Protein AF-A0AA35THK7-F1 (afdb_monomer)

Sequence (108 aa):
MVQEVQRKEEEGAVEGREKWRQNISSLSVLTVAVLVGLPLWWKTTEVYRSPLPYSDIQNLAGQQAPPSLVYTISVLVLTEEETMAASFLSNLQTELANHTGGWVVFLQ

Structure (mmCIF, N/CA/C/O backbone):
data_AF-A0AA35THK7-F1
#
_entry.id   AF-A0AA35THK7-F1
#
loop_
_atom_site.group_PDB
_atom_site.id
_atom_site.type_symbol
_atom_site.label_atom_id
_atom_site.label_alt_id
_atom_site.label_comp_id
_atom_site.label_asym_id
_atom_site.label_entity_id
_atom_site.label_seq_id
_atom_site.pdbx_PDB_ins_code
_atom_site.Cartn_x
_atom_site.Cartn_y
_atom_site.Cartn_z
_atom_site.occupancy
_atom_site.B_iso_or_equiv
_atom_site.auth_seq_id
_atom_site.auth_comp_id
_atom_site.auth_asym_id
_atom_site.auth_atom_id
_atom_site.pdbx_PDB_model_num
ATOM 1 N N . MET A 1 1 ? 50.045 14.650 -56.502 1.00 62.97 1 MET A N 1
ATOM 2 C CA . MET A 1 1 ? 48.865 15.518 -56.289 1.00 62.97 1 MET A CA 1
ATOM 3 C C . MET A 1 1 ? 47.563 14.718 -56.355 1.00 62.97 1 MET A C 1
ATOM 5 O O . MET A 1 1 ? 46.827 14.751 -55.387 1.00 62.97 1 MET A O 1
ATOM 9 N N . VAL A 1 2 ? 47.324 13.920 -57.406 1.00 72.94 2 VAL A N 1
ATOM 10 C CA . VAL A 1 2 ? 46.112 13.072 -57.540 1.00 72.94 2 VAL A CA 1
ATOM 11 C C . VAL A 1 2 ? 45.968 12.015 -56.428 1.00 72.94 2 VAL A C 1
ATOM 13 O O . VAL A 1 2 ? 44.882 11.827 -55.897 1.00 72.94 2 VAL A O 1
ATOM 16 N N . GLN A 1 3 ? 47.069 11.386 -56.006 1.00 72.88 3 GLN A N 1
ATOM 17 C CA . GLN A 1 3 ? 47.081 10.373 -54.934 1.00 72.88 3 GLN A CA 1
ATOM 18 C C . GLN A 1 3 ? 46.653 10.927 -53.560 1.00 72.88 3 GLN A C 1
ATOM 20 O O . GLN A 1 3 ? 46.006 10.237 -52.783 1.00 72.88 3 GLN A O 1
ATOM 25 N N . GLU A 1 4 ? 46.975 12.191 -53.275 1.00 75.12 4 GLU A N 1
ATOM 26 C CA . GLU A 1 4 ? 46.661 12.827 -51.987 1.00 75.12 4 GLU A CA 1
ATOM 27 C C . GLU A 1 4 ? 45.181 13.212 -51.893 1.00 75.12 4 GLU A C 1
ATOM 29 O O . GLU A 1 4 ? 44.582 13.157 -50.824 1.00 75.12 4 GLU A O 1
ATOM 34 N N . VAL A 1 5 ? 44.581 13.567 -53.035 1.00 75.38 5 VAL A N 1
ATOM 35 C CA . VAL A 1 5 ? 43.143 13.843 -53.140 1.00 75.38 5 VAL A CA 1
ATO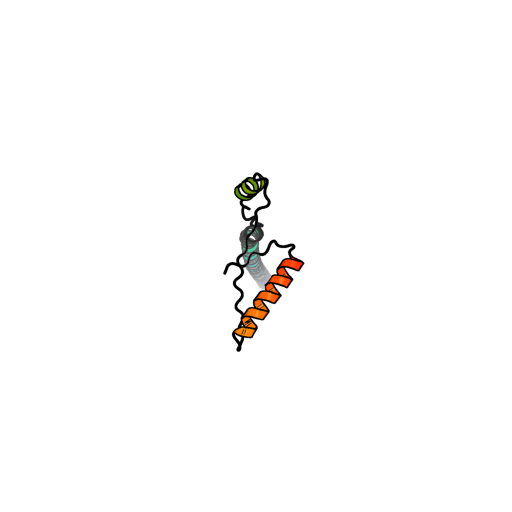M 36 C C . VAL A 1 5 ? 42.345 12.557 -52.930 1.00 75.38 5 VAL A C 1
ATOM 38 O O . VAL A 1 5 ? 41.394 12.561 -52.158 1.00 75.38 5 VAL A O 1
ATOM 41 N N . GLN A 1 6 ? 42.778 11.446 -53.534 1.00 74.88 6 GLN A N 1
ATOM 42 C CA . GLN A 1 6 ? 42.129 10.142 -53.358 1.00 74.88 6 GLN A CA 1
ATOM 43 C C . GLN A 1 6 ? 42.237 9.631 -51.915 1.00 74.88 6 GLN A C 1
ATOM 45 O O . GLN A 1 6 ? 41.241 9.197 -51.344 1.00 74.88 6 GLN A O 1
ATOM 50 N N . ARG A 1 7 ? 43.407 9.782 -51.277 1.00 81.62 7 ARG A N 1
ATOM 51 C CA . ARG A 1 7 ? 43.592 9.421 -49.862 1.00 81.62 7 ARG A CA 1
ATOM 52 C C . ARG A 1 7 ? 42.644 10.195 -48.940 1.00 81.62 7 ARG A C 1
ATOM 54 O O . ARG A 1 7 ? 42.040 9.604 -48.052 1.00 81.62 7 ARG A O 1
ATOM 61 N N . LYS A 1 8 ? 42.470 11.500 -49.172 1.00 72.25 8 LYS A N 1
ATOM 62 C CA . LYS A 1 8 ? 41.567 12.328 -48.358 1.00 72.25 8 LYS A CA 1
ATOM 63 C C . LYS A 1 8 ? 40.089 11.978 -48.531 1.00 72.25 8 LYS A C 1
ATOM 65 O O . LYS A 1 8 ? 39.336 12.088 -47.565 1.00 72.25 8 LYS A O 1
ATOM 70 N N . GLU A 1 9 ? 39.665 11.560 -49.724 1.00 75.19 9 GLU A N 1
ATOM 71 C CA . GLU A 1 9 ? 38.292 11.081 -49.938 1.00 75.19 9 GLU A CA 1
ATOM 72 C C . GLU A 1 9 ? 38.034 9.746 -49.224 1.00 75.19 9 GLU A C 1
ATOM 74 O O . GLU A 1 9 ? 36.981 9.575 -48.605 1.00 75.19 9 GLU A O 1
ATOM 79 N N . GLU A 1 10 ? 39.001 8.824 -49.239 1.00 74.19 10 GLU A N 1
ATOM 80 C CA . GLU A 1 10 ? 38.895 7.544 -48.529 1.00 74.19 10 GLU A CA 1
ATOM 81 C C . GLU A 1 10 ? 38.881 7.722 -47.003 1.00 74.19 10 GLU A C 1
ATOM 83 O O . GLU A 1 10 ? 38.035 7.133 -46.325 1.00 74.19 10 GLU A O 1
ATOM 88 N N . GLU A 1 11 ? 39.753 8.579 -46.459 1.00 75.69 11 GLU A N 1
ATOM 89 C CA . GLU A 1 11 ? 39.799 8.900 -45.025 1.00 75.69 11 GLU A CA 1
ATOM 90 C C . GLU A 1 11 ? 38.485 9.541 -44.541 1.00 75.69 11 GLU A C 1
ATOM 92 O O . GLU A 1 11 ? 37.915 9.104 -43.537 1.00 75.69 11 GLU A O 1
ATOM 97 N N . GLY A 1 12 ? 37.936 10.503 -45.293 1.00 71.25 12 GLY A N 1
ATOM 98 C CA . GLY A 1 12 ? 36.657 11.142 -44.960 1.00 71.25 12 GLY A CA 1
ATOM 99 C C . GLY A 1 12 ? 35.457 10.187 -45.032 1.00 71.25 12 GLY A C 1
ATOM 100 O O . GLY A 1 12 ? 34.540 10.263 -44.208 1.00 71.25 12 GLY A O 1
ATOM 101 N N . ALA A 1 13 ? 35.463 9.240 -45.978 1.00 72.56 13 ALA A N 1
ATOM 102 C CA . ALA A 1 13 ? 34.418 8.223 -46.096 1.00 72.56 13 ALA A CA 1
ATOM 103 C C . ALA A 1 13 ? 34.463 7.194 -44.950 1.00 72.56 13 ALA A C 1
ATOM 105 O O . ALA A 1 13 ? 33.415 6.717 -44.499 1.00 72.56 13 ALA A O 1
ATOM 106 N N . VAL A 1 14 ? 35.658 6.844 -44.465 1.00 71.38 14 VAL A N 1
ATOM 107 C CA . VAL A 1 14 ? 35.838 5.950 -43.310 1.00 71.38 14 VAL A CA 1
ATOM 108 C C . VAL A 1 14 ? 35.372 6.634 -42.023 1.00 71.38 14 VAL A C 1
ATOM 110 O O . VAL A 1 14 ? 34.545 6.058 -41.312 1.00 71.38 14 VAL A O 1
ATOM 113 N N . GLU A 1 15 ? 35.790 7.880 -41.782 1.00 74.56 15 GLU A N 1
ATOM 114 C CA . GLU A 1 15 ? 35.402 8.660 -40.598 1.00 74.56 15 GLU A CA 1
ATOM 115 C C . GLU A 1 15 ? 33.875 8.848 -40.509 1.00 74.56 15 GLU A C 1
ATOM 117 O O . GLU A 1 15 ? 33.269 8.691 -39.444 1.00 74.56 15 GLU A O 1
ATOM 122 N N . GLY A 1 16 ? 33.217 9.111 -41.645 1.00 70.88 16 GLY A N 1
ATOM 123 C CA . GLY A 1 16 ? 31.760 9.195 -41.718 1.00 70.88 16 GLY A CA 1
ATOM 124 C C . GLY A 1 16 ? 31.077 7.900 -41.268 1.00 70.88 16 GLY A C 1
ATOM 125 O O . GLY A 1 16 ? 30.172 7.934 -40.434 1.00 70.88 16 GLY A O 1
ATOM 126 N N . ARG A 1 17 ? 31.527 6.738 -41.762 1.00 72.62 17 ARG A N 1
ATOM 127 C CA . ARG A 1 17 ? 30.940 5.428 -41.410 1.00 72.62 17 ARG A CA 1
ATOM 128 C C . ARG A 1 17 ? 31.127 5.062 -39.940 1.00 72.62 17 ARG A C 1
ATOM 130 O O . ARG A 1 17 ? 30.256 4.406 -39.368 1.00 72.62 17 ARG A O 1
ATOM 137 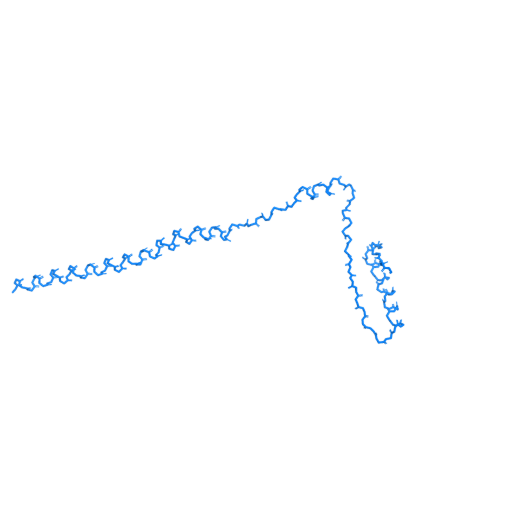N N . GLU A 1 18 ? 32.238 5.456 -39.329 1.00 74.25 18 GLU A N 1
ATOM 138 C CA . GLU A 1 18 ? 32.505 5.224 -37.906 1.00 74.25 18 GLU A CA 1
ATOM 139 C C . GLU A 1 18 ? 31.583 6.057 -37.017 1.00 74.25 18 GLU A C 1
ATOM 141 O O . GLU A 1 18 ? 30.956 5.505 -36.109 1.00 74.25 18 GLU A O 1
ATOM 146 N N . LYS A 1 19 ? 31.403 7.342 -37.347 1.00 72.44 19 LYS A N 1
ATOM 147 C CA . LYS A 1 19 ? 30.444 8.227 -36.669 1.00 72.44 19 LYS A CA 1
ATOM 148 C C . LYS A 1 19 ? 29.004 7.737 -36.831 1.00 72.44 19 LYS A C 1
ATOM 150 O O . LYS A 1 19 ? 28.263 7.691 -35.853 1.00 72.44 19 LYS A O 1
ATOM 155 N N . TRP A 1 20 ? 28.613 7.295 -38.032 1.00 66.44 20 TRP A N 1
ATOM 156 C CA . TRP A 1 20 ? 27.292 6.697 -38.263 1.00 66.44 20 TRP A CA 1
ATOM 157 C C . TRP A 1 20 ? 27.080 5.434 -37.417 1.00 66.44 20 TRP A C 1
ATOM 159 O O . TRP A 1 20 ? 26.048 5.313 -36.763 1.00 66.44 20 TRP A O 1
ATOM 169 N N . ARG A 1 21 ? 28.063 4.526 -37.347 1.00 74.31 21 ARG A N 1
ATOM 170 C CA . ARG A 1 21 ? 27.997 3.322 -36.492 1.00 74.31 21 ARG A CA 1
ATOM 171 C C . ARG A 1 21 ? 27.892 3.654 -35.004 1.00 74.31 21 ARG A C 1
ATOM 173 O O . ARG A 1 21 ? 27.110 3.018 -34.300 1.00 74.31 21 ARG A O 1
ATOM 180 N N . GLN A 1 22 ? 28.652 4.640 -34.529 1.00 75.31 22 GLN A N 1
ATOM 181 C CA . GLN A 1 22 ? 28.609 5.079 -33.131 1.00 75.31 22 GLN A CA 1
ATOM 182 C C . GLN A 1 22 ? 27.249 5.700 -32.774 1.00 75.31 22 GLN A C 1
ATOM 184 O O . GLN A 1 22 ? 26.670 5.347 -31.746 1.00 75.31 22 GLN A O 1
ATOM 189 N N . ASN A 1 23 ? 26.694 6.537 -33.654 1.00 76.81 23 ASN A N 1
ATOM 190 C CA . ASN A 1 23 ? 25.386 7.168 -33.458 1.00 76.81 23 ASN A CA 1
ATOM 191 C C . ASN A 1 23 ? 24.225 6.161 -33.507 1.00 76.81 23 ASN A C 1
ATOM 193 O O . ASN A 1 23 ? 23.252 6.301 -32.771 1.00 76.81 23 ASN A O 1
ATOM 197 N N . ILE A 1 24 ? 24.321 5.124 -34.342 1.00 80.81 24 ILE A N 1
ATOM 198 C CA . ILE A 1 24 ? 23.309 4.057 -34.405 1.00 80.81 24 ILE A CA 1
ATOM 199 C C . ILE A 1 24 ? 23.287 3.247 -33.099 1.00 80.81 24 ILE A C 1
ATOM 201 O O . ILE A 1 24 ? 22.213 2.880 -32.620 1.00 80.81 24 ILE A O 1
ATOM 205 N N . SER A 1 25 ? 24.454 3.004 -32.491 1.00 81.25 25 SER A N 1
ATOM 206 C CA . SER A 1 25 ? 24.553 2.274 -31.221 1.00 81.25 25 SER A CA 1
ATOM 207 C C . SER A 1 25 ? 23.857 3.018 -30.077 1.00 81.25 25 SER A C 1
ATOM 209 O O . SER A 1 25 ? 22.997 2.448 -29.402 1.00 81.25 25 SER A O 1
ATOM 211 N N . SER A 1 26 ? 24.142 4.313 -29.901 1.00 84.94 26 SER A N 1
ATOM 212 C CA . SER A 1 26 ? 23.514 5.125 -28.848 1.00 84.94 26 SER A CA 1
ATOM 213 C C . SER A 1 26 ? 22.008 5.293 -29.058 1.00 84.94 26 SER A C 1
ATOM 215 O O . SER A 1 26 ? 21.239 5.217 -28.097 1.00 84.94 26 SER A O 1
ATOM 217 N N . LEU A 1 27 ? 21.573 5.437 -30.313 1.00 87.81 27 LEU A N 1
ATOM 218 C CA . LEU A 1 27 ? 20.156 5.520 -30.648 1.00 87.81 27 LEU A CA 1
ATOM 219 C C . LEU A 1 27 ? 19.416 4.225 -30.288 1.00 87.81 27 LEU A C 1
ATOM 221 O O . LEU A 1 27 ? 18.335 4.293 -29.715 1.00 87.81 27 LEU A O 1
ATOM 225 N N . SER A 1 28 ? 20.013 3.054 -30.541 1.00 86.56 28 SER A N 1
ATOM 226 C CA . SER A 1 28 ? 19.377 1.759 -30.256 1.00 86.56 28 SER A CA 1
ATOM 227 C C . SER A 1 28 ? 19.090 1.541 -28.766 1.00 86.56 28 SER A C 1
ATOM 229 O O . SER A 1 28 ? 17.991 1.122 -28.401 1.00 86.56 28 SER A O 1
ATOM 231 N N . VAL A 1 29 ? 20.035 1.897 -27.890 1.00 86.88 29 VAL A N 1
ATOM 232 C CA . VAL A 1 29 ? 19.873 1.766 -26.434 1.00 86.88 29 VAL A CA 1
ATOM 233 C C . VAL A 1 29 ? 18.799 2.725 -25.927 1.00 86.88 29 VAL A C 1
ATOM 235 O O . VAL A 1 29 ? 17.946 2.326 -25.135 1.00 86.88 29 VAL A O 1
ATOM 238 N N . LEU A 1 30 ? 18.788 3.966 -26.423 1.00 90.56 30 LEU A N 1
ATOM 239 C CA . LEU A 1 30 ? 17.759 4.946 -26.083 1.00 90.56 30 LEU A CA 1
ATOM 240 C C . LEU A 1 30 ? 16.373 4.503 -26.570 1.00 90.56 30 LEU A C 1
ATOM 242 O O . LEU A 1 30 ? 15.406 4.601 -25.821 1.00 90.56 30 LEU A O 1
ATOM 246 N N . THR A 1 31 ? 16.264 3.958 -27.783 1.00 92.81 31 THR A N 1
ATOM 247 C CA . THR A 1 31 ? 14.999 3.433 -28.311 1.00 92.81 31 THR A CA 1
ATOM 248 C C . THR A 1 31 ? 14.464 2.295 -27.447 1.00 92.81 31 THR A C 1
ATOM 250 O O . THR A 1 31 ? 13.292 2.320 -27.082 1.00 92.81 31 THR A O 1
ATOM 253 N N . VAL A 1 32 ? 15.301 1.329 -27.057 1.00 92.06 32 VAL A N 1
ATOM 254 C CA . VAL A 1 32 ? 14.876 0.230 -26.172 1.00 92.06 32 VAL A CA 1
ATOM 255 C C . VAL A 1 32 ? 14.484 0.757 -24.789 1.00 92.06 32 VAL A C 1
ATOM 257 O O . VAL A 1 32 ? 13.451 0.355 -24.254 1.00 92.06 32 VAL A O 1
ATOM 260 N N . ALA A 1 33 ? 15.250 1.697 -24.230 1.00 89.81 33 ALA A N 1
ATOM 261 C CA . ALA A 1 33 ? 14.943 2.317 -22.944 1.00 89.81 33 ALA A CA 1
ATOM 262 C C . ALA A 1 33 ? 13.613 3.086 -22.964 1.00 89.81 33 ALA A C 1
ATOM 264 O O . ALA A 1 33 ? 12.873 3.038 -21.991 1.00 89.81 33 ALA A O 1
ATOM 265 N N . VAL A 1 34 ? 13.267 3.749 -24.067 1.00 92.94 34 VAL A N 1
ATOM 266 C CA . VAL A 1 34 ? 11.974 4.431 -24.225 1.00 92.94 34 VAL A CA 1
ATOM 267 C C . VAL A 1 34 ? 10.846 3.417 -24.435 1.00 92.94 34 VAL A C 1
ATOM 269 O O . VAL A 1 34 ? 9.822 3.507 -23.763 1.00 92.94 34 VAL A O 1
ATOM 272 N N . LEU A 1 35 ? 11.034 2.425 -25.313 1.00 93.94 35 LEU A N 1
ATOM 273 C CA . LEU A 1 35 ? 10.012 1.422 -25.639 1.00 93.94 35 LEU A CA 1
ATOM 274 C C . LEU A 1 35 ? 9.672 0.499 -24.470 1.00 93.94 35 LEU A C 1
ATOM 276 O O . LEU A 1 35 ? 8.524 0.093 -24.350 1.00 93.94 35 LEU A O 1
ATOM 280 N N . VAL A 1 36 ? 10.641 0.151 -23.625 1.00 92.19 36 VAL A N 1
ATOM 281 C CA . VAL A 1 36 ? 10.416 -0.709 -22.454 1.00 92.19 36 VAL A CA 1
ATOM 282 C C . VAL A 1 36 ? 10.233 0.127 -21.193 1.00 92.19 36 VAL A C 1
ATOM 284 O O . VAL A 1 36 ? 9.359 -0.165 -20.383 1.00 92.19 36 VAL A O 1
ATOM 287 N N . GLY A 1 37 ? 11.012 1.195 -21.032 1.00 91.44 37 GLY A N 1
ATOM 288 C CA . GLY A 1 37 ? 10.996 2.025 -19.832 1.00 91.44 37 GLY A CA 1
ATOM 289 C C . GLY A 1 37 ? 9.715 2.834 -19.669 1.00 91.44 37 GLY A C 1
ATOM 290 O O . GLY A 1 37 ? 9.205 2.873 -18.555 1.00 91.44 37 GLY A O 1
ATOM 291 N N . LEU A 1 38 ? 9.142 3.416 -20.735 1.00 90.75 38 LEU A N 1
ATOM 292 C CA . LEU A 1 38 ? 7.862 4.133 -20.614 1.00 90.75 38 LEU A CA 1
ATOM 293 C C . LEU A 1 38 ? 6.716 3.194 -20.198 1.00 90.75 38 LEU A C 1
ATOM 295 O O . LEU A 1 38 ? 6.052 3.513 -19.212 1.00 90.75 38 LEU A O 1
ATOM 299 N N . PRO A 1 39 ? 6.485 2.034 -20.851 1.00 88.38 39 PRO A N 1
ATOM 300 C CA . PRO A 1 39 ? 5.439 1.107 -20.417 1.00 88.38 39 PRO A CA 1
ATOM 301 C C . PRO A 1 39 ? 5.690 0.515 -19.031 1.00 88.38 39 PRO A C 1
ATOM 303 O O . PRO A 1 39 ? 4.745 0.357 -18.261 1.00 88.38 39 PRO A O 1
ATOM 306 N N . LEU A 1 40 ? 6.946 0.204 -18.693 1.00 86.31 40 LEU A 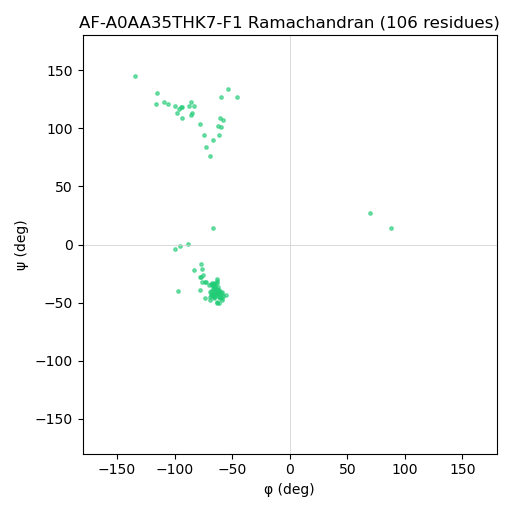N 1
ATOM 307 C CA . LEU A 1 40 ? 7.304 -0.323 -17.377 1.00 86.31 40 LEU A CA 1
ATOM 308 C C . LEU A 1 40 ? 7.065 0.721 -16.281 1.00 86.31 40 LEU A C 1
ATOM 310 O O . LEU A 1 40 ? 6.466 0.392 -15.263 1.00 86.31 40 LEU A O 1
ATOM 314 N N . TRP A 1 41 ? 7.476 1.975 -16.497 1.00 85.62 41 TRP A N 1
ATOM 315 C CA . TRP A 1 41 ? 7.212 3.083 -15.576 1.00 85.62 41 TRP A CA 1
ATOM 316 C C . TRP A 1 41 ? 5.713 3.308 -15.400 1.00 85.62 41 TRP A C 1
ATOM 318 O O . TRP A 1 41 ? 5.235 3.464 -14.280 1.00 85.62 41 TRP A O 1
ATOM 328 N N . TRP A 1 42 ? 4.949 3.242 -16.489 1.00 83.75 42 TRP A N 1
ATOM 329 C CA . TRP A 1 42 ? 3.496 3.367 -16.427 1.00 83.75 42 TRP A CA 1
ATOM 330 C C . TRP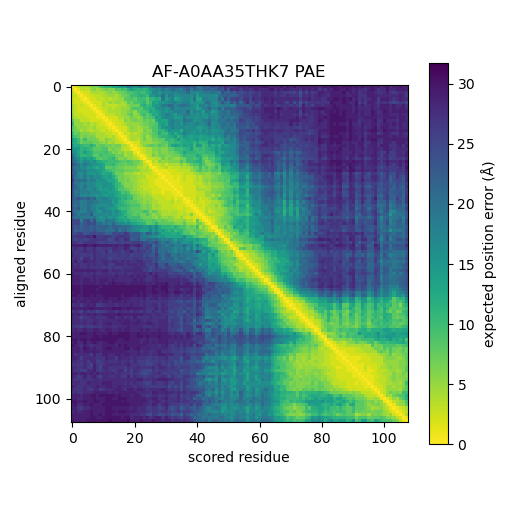 A 1 42 ? 2.844 2.227 -15.641 1.00 83.75 42 TRP A C 1
ATOM 332 O O . TRP A 1 42 ? 1.901 2.450 -14.890 1.00 83.75 42 TRP A O 1
ATOM 342 N N . LYS A 1 43 ? 3.362 1.002 -15.777 1.00 79.56 43 LYS A N 1
ATOM 343 C CA . LYS A 1 43 ? 2.865 -0.165 -15.041 1.00 79.56 43 LYS A CA 1
ATOM 344 C C . LYS A 1 43 ? 3.254 -0.173 -13.566 1.00 79.56 43 LYS A C 1
ATOM 346 O O . LYS A 1 43 ? 2.476 -0.662 -12.756 1.00 79.56 43 LYS A O 1
A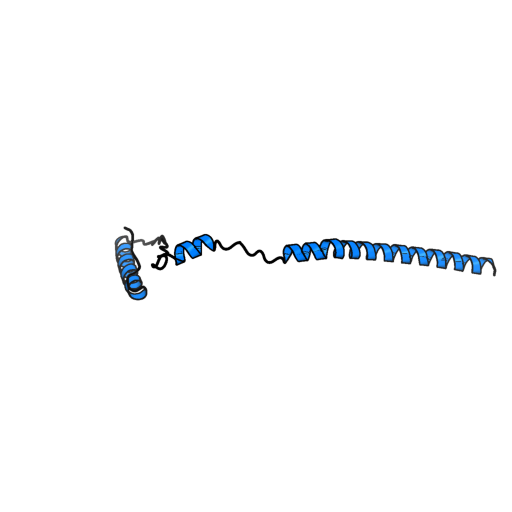TOM 351 N N . THR A 1 44 ? 4.415 0.366 -13.199 1.00 80.00 44 THR A N 1
ATOM 352 C CA . THR A 1 44 ? 4.840 0.456 -11.792 1.00 80.00 44 THR A CA 1
ATOM 353 C C . THR A 1 44 ? 4.253 1.664 -11.065 1.00 80.00 44 THR A C 1
ATOM 355 O O . THR A 1 44 ? 4.146 1.636 -9.842 1.00 80.00 44 THR A O 1
ATOM 358 N N . THR A 1 45 ? 3.841 2.706 -11.795 1.00 79.75 45 THR A N 1
ATOM 359 C CA . THR A 1 45 ? 3.149 3.891 -11.249 1.00 79.75 45 THR A CA 1
ATOM 360 C C . THR A 1 45 ? 1.627 3.812 -11.334 1.00 79.75 45 THR A C 1
ATOM 362 O O . THR A 1 45 ? 0.940 4.716 -10.851 1.00 79.75 45 THR A O 1
ATOM 365 N N . GLU A 1 46 ? 1.077 2.733 -11.899 1.00 76.31 46 GLU A N 1
ATOM 366 C CA . GLU A 1 46 ? -0.351 2.446 -11.827 1.00 76.31 46 GLU A CA 1
ATOM 367 C C . GLU A 1 46 ? -0.726 2.303 -10.347 1.00 76.31 46 GLU A C 1
ATOM 369 O O . GLU A 1 46 ? -0.312 1.367 -9.663 1.00 76.31 46 GLU A O 1
ATOM 374 N N . VAL A 1 47 ? -1.457 3.291 -9.823 1.00 73.94 47 VAL A N 1
ATOM 375 C CA . VAL A 1 47 ? -1.903 3.290 -8.431 1.00 73.94 47 VAL A CA 1
ATOM 376 C C . VAL A 1 47 ? -2.816 2.089 -8.262 1.00 73.94 47 VAL A C 1
ATOM 378 O O . VAL A 1 47 ? -3.978 2.130 -8.670 1.00 73.94 47 VAL A O 1
ATOM 381 N N . TYR A 1 48 ? -2.284 1.026 -7.657 1.00 60.75 48 TYR A N 1
ATOM 382 C CA . TYR A 1 48 ? -3.068 -0.124 -7.247 1.00 60.75 48 TYR A CA 1
ATOM 383 C C . TYR A 1 48 ? -4.099 0.358 -6.229 1.00 60.75 48 TYR A C 1
ATOM 385 O O . TYR A 1 48 ? -3.843 0.499 -5.032 1.00 60.75 48 TYR A O 1
ATOM 393 N N . ARG A 1 49 ? -5.293 0.660 -6.731 1.00 62.69 49 ARG A N 1
ATOM 394 C CA . ARG A 1 49 ? -6.487 0.769 -5.915 1.00 62.69 49 ARG A CA 1
ATOM 395 C C . ARG A 1 49 ? -6.836 -0.667 -5.586 1.00 62.69 49 ARG A C 1
ATOM 397 O O . ARG A 1 49 ? -7.478 -1.343 -6.385 1.00 62.69 49 ARG A O 1
ATOM 404 N N . SER A 1 50 ? -6.362 -1.135 -4.431 1.00 58.50 50 SER A N 1
ATOM 405 C CA . SER A 1 50 ? -6.930 -2.339 -3.837 1.00 58.50 50 SER A CA 1
ATOM 406 C C . SER A 1 50 ? -8.446 -2.184 -3.920 1.00 58.50 50 SER A C 1
ATOM 408 O O . SER A 1 50 ? -8.934 -1.108 -3.551 1.00 58.50 50 SER A O 1
ATO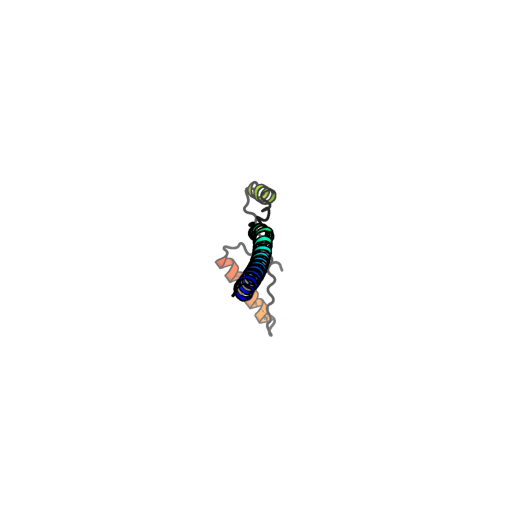M 410 N N . PRO A 1 51 ? -9.190 -3.151 -4.474 1.00 64.12 51 PRO A N 1
ATOM 411 C CA . PRO A 1 51 ? -10.634 -3.094 -4.400 1.00 64.12 51 PRO A CA 1
ATOM 412 C C . PRO A 1 51 ? -10.979 -3.090 -2.911 1.00 64.12 51 PRO A C 1
ATOM 414 O O . PRO A 1 51 ? -10.888 -4.116 -2.240 1.00 64.12 51 PRO A O 1
ATOM 417 N N . LEU A 1 52 ? -11.293 -1.911 -2.365 1.00 63.94 52 LEU A N 1
ATOM 418 C CA . LEU A 1 52 ? -11.871 -1.832 -1.036 1.00 63.94 52 LEU A CA 1
ATOM 419 C C . LEU A 1 52 ? -13.179 -2.628 -1.128 1.00 63.94 52 LEU A C 1
ATOM 421 O O . LEU A 1 52 ? -13.958 -2.358 -2.049 1.00 63.94 52 LEU A O 1
ATOM 425 N N . PRO A 1 53 ? -13.419 -3.612 -0.246 1.00 60.94 53 PRO A N 1
ATOM 426 C CA . PRO A 1 53 ? -14.656 -4.382 -0.235 1.00 60.94 53 PRO A CA 1
ATOM 427 C C . PRO A 1 53 ? -15.812 -3.479 0.216 1.00 60.94 53 PRO A C 1
ATOM 429 O O . PRO A 1 53 ? -16.277 -3.515 1.352 1.00 60.94 53 PRO A O 1
ATOM 432 N N . TYR A 1 54 ? -16.264 -2.614 -0.694 1.00 58.78 54 TYR A N 1
ATOM 433 C CA . TYR A 1 54 ? -17.380 -1.703 -0.480 1.00 58.78 54 TYR A CA 1
ATOM 434 C C . TYR A 1 54 ? -18.675 -2.476 -0.247 1.00 58.78 54 TYR A C 1
ATOM 436 O O . TYR A 1 54 ? -19.507 -1.998 0.511 1.00 58.78 54 TYR A O 1
ATOM 444 N N . SER A 1 55 ? -18.822 -3.673 -0.827 1.00 62.03 55 SER A N 1
ATOM 445 C CA . SER A 1 55 ? -19.945 -4.580 -0.554 1.00 62.03 55 SER A CA 1
ATOM 446 C C . SER A 1 55 ? -20.077 -4.889 0.934 1.00 62.03 55 SER A C 1
ATOM 448 O O . SER A 1 55 ? -21.175 -4.837 1.484 1.00 62.03 55 SER A O 1
ATOM 450 N N . ASP A 1 56 ? -18.950 -5.147 1.591 1.00 62.06 56 ASP A N 1
ATOM 451 C CA . ASP A 1 56 ? -18.917 -5.579 2.984 1.00 62.06 56 ASP A CA 1
ATOM 452 C C . ASP A 1 56 ? -19.132 -4.371 3.902 1.00 62.06 56 ASP A C 1
ATOM 454 O O . ASP A 1 56 ? -19.912 -4.436 4.849 1.00 62.06 56 ASP A O 1
ATOM 458 N N . ILE A 1 57 ? -18.544 -3.218 3.556 1.00 61.94 57 ILE A N 1
ATOM 459 C CA . ILE A 1 57 ? -18.750 -1.946 4.269 1.00 61.94 57 ILE A CA 1
ATOM 460 C C . ILE A 1 57 ? -20.206 -1.475 4.154 1.00 61.94 57 ILE A C 1
ATOM 462 O O . ILE A 1 57 ? -20.770 -0.983 5.126 1.00 61.94 57 ILE A O 1
ATOM 466 N N . GLN A 1 58 ? -20.834 -1.614 2.985 1.00 61.53 58 GLN A N 1
ATOM 467 C CA . GLN A 1 58 ? -22.207 -1.158 2.753 1.00 61.53 58 GLN A CA 1
ATOM 468 C C . GLN A 1 58 ? -23.231 -2.062 3.453 1.00 61.53 58 GLN A C 1
ATOM 470 O O . GLN A 1 58 ? -24.250 -1.570 3.934 1.00 61.53 58 GLN A O 1
ATOM 475 N N . ASN A 1 59 ? -22.933 -3.360 3.579 1.00 62.12 59 ASN A N 1
ATOM 476 C CA . ASN A 1 59 ? -23.717 -4.299 4.382 1.00 62.12 59 ASN A CA 1
ATOM 477 C C . ASN A 1 59 ? -23.626 -3.957 5.884 1.00 62.12 59 ASN A C 1
ATOM 479 O O . ASN A 1 59 ? -24.651 -3.854 6.557 1.00 62.12 59 ASN A O 1
ATOM 483 N N . LEU A 1 60 ? -22.421 -3.642 6.377 1.00 58.31 60 LEU A N 1
ATOM 484 C CA . LEU A 1 60 ? -22.200 -3.162 7.748 1.00 58.31 60 LEU A CA 1
ATOM 485 C C . LEU A 1 60 ? -22.841 -1.785 8.012 1.00 58.31 60 LEU A C 1
ATOM 487 O O . LEU A 1 60 ? -23.330 -1.539 9.107 1.00 58.31 60 LEU A O 1
ATOM 491 N N . ALA A 1 61 ? -22.883 -0.893 7.017 1.00 57.88 61 ALA A N 1
ATOM 492 C CA . ALA A 1 61 ? -23.495 0.436 7.132 1.00 57.88 61 ALA A CA 1
ATOM 493 C C . ALA A 1 61 ? -25.036 0.415 7.093 1.00 57.88 61 ALA A C 1
ATOM 495 O O . ALA A 1 61 ? -25.675 1.366 7.540 1.00 57.88 61 ALA A O 1
ATOM 496 N N . GLY A 1 62 ? -25.641 -0.648 6.550 1.00 58.16 62 GLY A N 1
ATOM 497 C CA . GLY A 1 62 ? -27.091 -0.863 6.569 1.00 58.16 62 GLY A CA 1
ATOM 498 C C . GLY A 1 62 ? -27.620 -1.352 7.921 1.00 58.16 62 GLY A C 1
ATOM 499 O O . GLY A 1 62 ? -28.818 -1.255 8.190 1.00 58.16 62 GLY A O 1
ATOM 500 N N . GLN A 1 63 ? -26.740 -1.849 8.792 1.00 55.19 63 GLN A N 1
ATOM 501 C CA . GLN A 1 63 ? -27.069 -2.171 10.174 1.00 55.19 63 GLN A CA 1
ATOM 502 C C . GLN A 1 63 ? -26.971 -0.888 11.008 1.00 55.19 63 GLN A C 1
ATOM 504 O O . GLN A 1 63 ? -25.923 -0.266 11.112 1.00 55.19 63 GLN A O 1
ATOM 509 N N . GLN A 1 64 ? -28.084 -0.474 11.614 1.00 51.50 64 GLN A N 1
ATOM 510 C CA . GLN A 1 64 ? -28.231 0.768 12.392 1.00 51.50 64 GLN A CA 1
ATOM 511 C C . GLN A 1 64 ? -27.416 0.800 13.706 1.00 51.50 64 GLN A C 1
ATOM 513 O O . GLN A 1 64 ? -27.657 1.653 14.559 1.00 51.50 64 GLN A O 1
ATOM 518 N N . ALA A 1 65 ? -26.464 -0.114 13.887 1.00 55.00 65 ALA A N 1
ATOM 519 C CA . ALA A 1 65 ? -25.546 -0.138 15.011 1.00 55.00 65 ALA A CA 1
ATOM 520 C C . ALA A 1 65 ? -24.124 0.101 14.479 1.00 55.00 65 ALA A C 1
ATOM 522 O O . ALA A 1 65 ? -23.730 -0.569 13.522 1.00 55.00 65 ALA A O 1
ATOM 523 N N . PRO A 1 66 ? -23.343 1.028 15.067 1.00 52.50 66 PRO A N 1
ATOM 524 C CA . PRO A 1 66 ? -21.935 1.157 14.715 1.00 52.50 66 PRO A CA 1
ATOM 525 C C . PRO A 1 66 ? -21.285 -0.222 14.880 1.00 52.50 66 PRO A C 1
ATOM 527 O O . PRO A 1 66 ? -21.552 -0.872 15.896 1.00 52.50 66 PRO A O 1
ATOM 530 N N . PRO A 1 67 ? -20.476 -0.702 13.918 1.00 51.94 67 PRO A N 1
ATOM 531 C CA . PRO A 1 67 ? -19.770 -1.959 14.093 1.00 51.94 67 PRO A CA 1
ATOM 532 C C . PRO A 1 67 ? -18.913 -1.814 15.348 1.00 51.94 67 PRO A C 1
ATOM 534 O O . PRO A 1 67 ? -17.940 -1.061 15.368 1.00 51.94 67 PRO A O 1
ATOM 537 N N . SER A 1 68 ? -19.329 -2.475 16.427 1.00 52.28 68 SER A N 1
ATOM 538 C CA . SER A 1 68 ? -18.574 -2.559 17.666 1.00 52.28 68 SER A CA 1
ATOM 539 C C . SER A 1 68 ? -17.330 -3.371 17.345 1.00 52.28 68 SER A C 1
ATOM 541 O O . SER A 1 68 ? -17.340 -4.601 17.352 1.00 52.28 68 SER A O 1
ATOM 543 N N . LEU A 1 69 ? -16.287 -2.660 16.939 1.00 54.53 69 LEU A N 1
ATOM 544 C CA . LEU A 1 69 ? -14.988 -3.194 16.589 1.00 54.53 69 LEU A CA 1
ATOM 545 C C . LEU A 1 69 ? -14.311 -3.612 17.898 1.00 54.53 69 LEU A C 1
ATOM 547 O O . LEU A 1 69 ? -13.600 -2.836 18.533 1.00 54.53 69 LEU A O 1
ATOM 551 N N . VAL A 1 70 ? -14.637 -4.819 18.359 1.00 58.22 70 VAL A N 1
ATOM 552 C CA . VAL A 1 70 ? -14.095 -5.383 19.595 1.00 58.22 70 VAL A CA 1
ATOM 553 C C . VAL A 1 70 ? -12.688 -5.891 19.299 1.00 58.22 70 VAL A C 1
ATOM 555 O O . VAL A 1 70 ? -12.512 -6.931 18.669 1.00 58.22 70 VAL A O 1
ATOM 558 N N . TYR A 1 71 ? -11.680 -5.143 19.741 1.00 60.47 71 TYR A N 1
ATOM 559 C CA . TYR A 1 71 ? -10.290 -5.585 19.715 1.00 60.47 71 TYR A CA 1
ATOM 560 C C . TYR A 1 71 ? -9.925 -6.237 21.046 1.00 60.47 71 TYR A C 1
ATOM 562 O O . TYR A 1 71 ? -9.942 -5.590 22.091 1.00 60.47 71 TYR A O 1
ATOM 570 N N . THR A 1 72 ? -9.558 -7.515 21.004 1.00 61.88 72 THR A N 1
ATOM 571 C CA . THR A 1 72 ? -8.999 -8.219 22.161 1.00 61.88 72 THR A CA 1
ATOM 572 C C . THR A 1 72 ? -7.493 -7.980 22.200 1.00 61.88 72 THR A C 1
ATOM 574 O O . THR A 1 72 ? -6.764 -8.453 21.331 1.00 61.88 72 THR A O 1
ATOM 577 N N . ILE A 1 73 ? -7.026 -7.229 23.197 1.00 72.38 73 ILE A N 1
ATOM 578 C CA . ILE A 1 73 ? -5.599 -6.985 23.433 1.00 72.38 73 ILE A CA 1
ATOM 579 C C . ILE A 1 73 ? -5.174 -7.814 24.644 1.00 72.38 73 ILE A C 1
ATOM 581 O O . ILE A 1 73 ? -5.703 -7.629 25.738 1.00 72.38 73 ILE A O 1
ATOM 585 N N . SER A 1 74 ? -4.203 -8.707 24.457 1.00 65.00 74 SER A N 1
ATOM 586 C CA . SER A 1 74 ? -3.615 -9.484 25.550 1.00 65.00 74 SER A CA 1
ATOM 587 C C . SER A 1 74 ? -2.503 -8.679 26.220 1.00 65.00 74 SER A C 1
ATOM 589 O O . SER A 1 74 ? -1.469 -8.417 25.606 1.00 65.00 74 SER A O 1
ATOM 591 N N . VAL A 1 75 ? -2.706 -8.290 27.479 1.00 71.12 75 VAL A N 1
ATOM 592 C CA . VAL A 1 75 ? -1.705 -7.577 28.285 1.00 71.12 75 VAL A CA 1
ATOM 593 C C . VAL A 1 75 ? -1.016 -8.574 29.215 1.00 71.12 75 VAL A C 1
ATOM 595 O O . VAL A 1 75 ? -1.667 -9.191 30.052 1.00 71.12 75 VAL A O 1
ATOM 598 N N . LEU A 1 76 ? 0.303 -8.731 29.071 1.00 72.00 76 LEU A N 1
ATOM 599 C CA . LEU A 1 76 ? 1.129 -9.535 29.974 1.00 72.00 76 LEU A CA 1
ATOM 600 C C . LEU A 1 76 ? 1.799 -8.611 30.994 1.00 72.00 76 LEU A C 1
ATOM 602 O O . LEU A 1 76 ? 2.660 -7.810 30.632 1.00 72.00 76 LEU A O 1
ATOM 606 N N . VAL A 1 77 ? 1.417 -8.729 32.265 1.00 71.44 7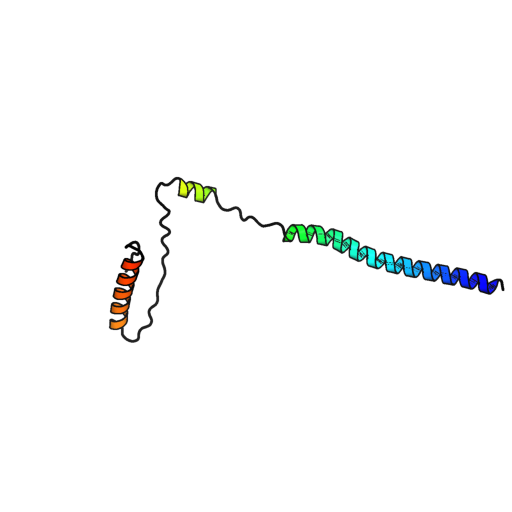7 VAL A N 1
ATOM 607 C CA . VAL A 1 77 ? 2.056 -8.001 33.368 1.00 71.44 77 VAL A CA 1
ATOM 608 C C . VAL A 1 77 ? 3.097 -8.914 34.006 1.00 71.44 77 VAL A C 1
ATOM 610 O O . VAL A 1 77 ? 2.761 -9.963 34.548 1.00 71.44 77 VAL A O 1
ATOM 613 N N . LEU A 1 78 ? 4.367 -8.517 33.929 1.00 72.25 78 LEU A N 1
ATOM 614 C CA . LEU A 1 78 ? 5.467 -9.196 34.609 1.00 72.25 78 LEU A CA 1
ATOM 615 C C . LEU A 1 78 ? 5.696 -8.501 35.954 1.00 72.25 78 LEU A C 1
ATOM 617 O O . LEU A 1 78 ? 6.173 -7.369 35.989 1.00 72.25 78 LEU A O 1
ATOM 621 N N . THR A 1 79 ? 5.336 -9.162 37.050 1.00 76.94 79 THR A N 1
ATOM 622 C CA . THR A 1 79 ? 5.575 -8.675 38.414 1.00 76.94 79 THR A CA 1
ATOM 623 C C . THR A 1 79 ? 6.132 -9.796 39.276 1.00 76.94 79 THR A C 1
ATOM 625 O O . THR A 1 79 ? 5.785 -10.961 39.094 1.00 76.94 79 THR A O 1
ATOM 628 N N . GLU A 1 80 ? 7.023 -9.430 40.190 1.00 71.62 80 GLU A N 1
ATOM 629 C CA . GLU A 1 80 ? 7.686 -10.346 41.121 1.00 71.62 80 GLU A CA 1
ATOM 630 C C . GLU A 1 80 ? 6.744 -10.791 42.249 1.00 71.62 80 GLU A C 1
ATOM 632 O O . GLU A 1 80 ? 6.872 -11.892 42.778 1.00 71.62 80 GLU A O 1
ATOM 637 N N . GLU A 1 81 ? 5.746 -9.961 42.564 1.00 74.94 81 GLU A N 1
ATOM 638 C CA . GLU A 1 81 ? 4.754 -10.222 43.601 1.00 74.94 81 GLU A CA 1
ATOM 639 C C . GLU A 1 81 ? 3.352 -10.337 42.984 1.00 74.94 81 GLU A C 1
ATOM 641 O O . GLU A 1 81 ? 2.861 -9.409 42.328 1.00 74.94 81 GLU A O 1
ATOM 646 N N . GLU A 1 82 ? 2.703 -11.487 43.186 1.00 68.00 82 GLU A N 1
ATOM 647 C CA . GLU A 1 82 ? 1.390 -11.819 42.609 1.00 68.00 82 GLU A CA 1
ATOM 648 C C . GLU A 1 82 ? 0.280 -10.871 43.111 1.00 68.00 82 GLU A C 1
ATOM 650 O O . GLU A 1 82 ? -0.639 -10.499 42.379 1.00 68.00 82 GLU A O 1
ATOM 655 N N . THR A 1 83 ? 0.418 -10.387 44.348 1.00 71.31 83 THR A N 1
ATOM 656 C CA . THR A 1 83 ? -0.470 -9.405 44.996 1.00 71.31 83 THR A CA 1
ATOM 657 C C . THR A 1 83 ? -0.411 -8.030 44.313 1.00 71.31 83 THR A C 1
ATOM 659 O O . THR A 1 83 ? -1.423 -7.326 44.205 1.00 71.31 83 THR A O 1
ATOM 662 N N . MET A 1 84 ? 0.758 -7.656 43.783 1.00 73.31 84 MET A N 1
ATOM 663 C CA . MET A 1 84 ? 0.957 -6.408 43.049 1.00 73.31 84 MET A CA 1
ATOM 664 C C . MET A 1 84 ? 0.393 -6.498 41.622 1.00 73.31 84 MET A C 1
ATOM 666 O O . MET A 1 84 ? -0.084 -5.497 41.087 1.00 73.31 84 MET A O 1
ATOM 670 N N . ALA A 1 85 ? 0.340 -7.703 41.039 1.00 76.12 85 ALA A N 1
ATOM 671 C CA . ALA A 1 85 ? -0.317 -7.943 39.750 1.00 76.12 85 ALA A CA 1
ATOM 672 C C . ALA A 1 85 ? -1.809 -7.610 39.831 1.00 76.12 85 ALA A C 1
ATOM 674 O O . ALA A 1 85 ? -2.342 -6.862 39.011 1.00 76.12 85 ALA A O 1
ATOM 675 N N . ALA A 1 86 ? -2.473 -8.150 40.856 1.00 77.25 86 ALA A N 1
ATOM 676 C CA . ALA A 1 86 ? -3.912 -8.024 41.031 1.00 77.25 86 ALA A CA 1
ATOM 677 C C . ALA A 1 86 ? -4.341 -6.566 41.255 1.00 77.25 86 ALA A C 1
ATOM 679 O O . ALA A 1 86 ? -5.291 -6.095 40.629 1.00 77.25 86 ALA A O 1
ATOM 680 N N . SER A 1 87 ? -3.607 -5.832 42.098 1.00 79.25 87 SER A N 1
ATOM 681 C CA . SER A 1 87 ? -3.889 -4.415 42.369 1.00 79.25 87 SER A CA 1
ATOM 682 C C . SER A 1 87 ? -3.609 -3.507 41.165 1.00 79.25 87 SER A C 1
ATOM 684 O O . SER A 1 87 ? -4.343 -2.546 40.925 1.00 79.25 87 SER A O 1
ATOM 686 N N . PHE A 1 88 ? -2.593 -3.821 40.354 1.00 81.62 88 PHE A N 1
ATOM 687 C CA . PHE A 1 88 ? -2.345 -3.100 39.108 1.00 81.62 88 PHE A CA 1
ATOM 688 C C . PHE A 1 88 ? -3.476 -3.315 38.099 1.00 81.62 88 PHE A C 1
ATOM 690 O O . PHE A 1 88 ? -3.975 -2.343 37.536 1.00 81.62 88 PHE A O 1
ATOM 697 N N . LEU A 1 89 ? -3.924 -4.560 37.906 1.00 82.62 89 LEU A N 1
ATOM 698 C CA . LEU A 1 89 ? -5.018 -4.875 36.985 1.00 82.62 89 LEU A CA 1
ATOM 699 C C . LEU A 1 89 ? -6.326 -4.184 37.391 1.00 82.62 89 LEU A C 1
ATOM 701 O O . LEU A 1 89 ? -7.009 -3.635 36.527 1.00 82.62 89 LEU A O 1
ATOM 705 N N . SER A 1 90 ? -6.642 -4.121 38.690 1.00 81.19 90 SER A N 1
ATOM 706 C CA . SER A 1 90 ? -7.826 -3.394 39.167 1.00 81.19 90 SER A CA 1
ATOM 707 C C . SER A 1 90 ? -7.731 -1.883 38.936 1.00 81.19 90 SER A C 1
ATOM 709 O O . SER A 1 90 ? -8.718 -1.242 38.565 1.00 81.19 90 SER A O 1
ATOM 711 N N . ASN A 1 91 ? -6.542 -1.301 39.116 1.00 84.88 91 ASN A N 1
ATOM 712 C CA . ASN A 1 91 ? -6.317 0.123 38.861 1.00 84.88 91 ASN A CA 1
ATOM 713 C C . ASN A 1 91 ? -6.400 0.436 37.364 1.00 84.88 91 ASN A C 1
ATOM 715 O O . ASN A 1 91 ? -7.066 1.391 36.973 1.00 84.88 91 ASN A O 1
ATOM 719 N N . LEU A 1 92 ? -5.795 -0.406 36.523 1.00 82.25 92 LEU A N 1
ATOM 720 C CA . LEU A 1 92 ? -5.853 -0.300 35.065 1.00 82.25 92 LEU A CA 1
ATOM 721 C C . LEU A 1 92 ? -7.310 -0.366 34.581 1.00 82.25 92 LEU A C 1
ATOM 723 O O . LEU A 1 92 ? -7.751 0.466 33.788 1.00 82.25 92 LEU A O 1
ATOM 727 N N . GLN A 1 93 ? -8.080 -1.324 35.101 1.00 79.44 93 GLN A N 1
ATOM 728 C CA . GLN A 1 93 ? -9.499 -1.462 34.793 1.00 79.44 93 GLN A CA 1
ATOM 729 C C . GLN A 1 93 ? -10.290 -0.204 35.148 1.00 79.44 93 GLN A C 1
ATOM 731 O O . GLN A 1 93 ? -11.104 0.254 34.346 1.00 79.44 93 GLN A O 1
ATOM 736 N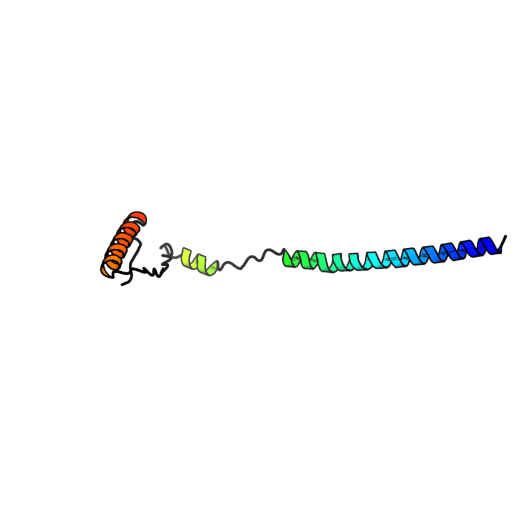 N . THR A 1 94 ? -10.025 0.373 36.318 1.00 82.06 94 THR A N 1
ATOM 737 C CA . THR A 1 94 ? -10.690 1.597 36.776 1.00 82.06 94 THR A CA 1
ATOM 738 C C . THR A 1 94 ? -10.334 2.793 35.888 1.00 82.06 94 THR A C 1
ATOM 740 O O . THR A 1 94 ? -11.224 3.530 35.462 1.00 82.06 94 THR A O 1
ATOM 743 N N . GLU A 1 95 ? -9.056 2.951 35.542 1.00 81.50 95 GLU A N 1
ATOM 744 C CA . GLU A 1 95 ? -8.571 4.070 34.730 1.00 81.50 95 GLU A CA 1
ATOM 745 C C . GLU A 1 95 ? -9.103 4.009 33.293 1.00 81.50 95 GLU A C 1
ATOM 747 O O . GLU A 1 95 ? -9.594 5.004 32.752 1.00 81.50 95 GLU A O 1
ATOM 752 N N . LEU A 1 96 ? -9.093 2.819 32.682 1.00 78.25 96 LEU A N 1
ATOM 753 C CA . LEU A 1 96 ? -9.657 2.626 31.348 1.00 78.25 96 LEU A CA 1
ATOM 754 C C . LEU A 1 96 ? -11.170 2.815 31.334 1.00 78.25 96 LEU A C 1
ATOM 756 O O . LEU A 1 96 ? -11.683 3.421 30.394 1.00 78.25 96 LEU A O 1
ATOM 760 N N . ALA A 1 97 ? -11.894 2.342 32.350 1.00 79.75 97 ALA A N 1
ATOM 761 C CA . ALA A 1 97 ? -13.335 2.555 32.437 1.00 79.75 97 ALA A CA 1
ATOM 762 C C . ALA A 1 97 ? -13.679 4.053 32.498 1.00 79.75 97 ALA A C 1
ATOM 764 O O . ALA A 1 97 ? -14.599 4.495 31.805 1.00 79.75 97 ALA A O 1
ATOM 765 N N . ASN A 1 98 ? -12.902 4.832 33.257 1.00 81.88 98 ASN A N 1
ATOM 766 C CA . ASN A 1 98 ? -13.081 6.276 33.395 1.00 81.88 98 ASN A CA 1
ATOM 767 C C . ASN A 1 98 ? -12.776 7.032 32.088 1.00 81.88 98 ASN A C 1
ATOM 769 O O . ASN A 1 98 ? -13.544 7.897 31.675 1.00 81.88 98 ASN A O 1
ATOM 773 N N . HIS A 1 99 ? -11.696 6.666 31.390 1.00 74.56 99 HIS A N 1
ATOM 774 C CA . HIS A 1 99 ? -11.292 7.330 30.146 1.00 74.56 99 HIS A CA 1
ATOM 775 C C . HIS A 1 99 ? -12.105 6.916 28.909 1.00 74.56 99 HIS A C 1
ATOM 777 O O . HIS A 1 99 ? -12.227 7.702 27.970 1.00 74.56 99 HIS A O 1
ATOM 783 N N . THR A 1 100 ? -12.657 5.700 28.881 1.00 69.88 100 THR A N 1
ATOM 784 C CA . THR A 1 100 ? -13.406 5.177 27.721 1.00 69.88 100 THR A CA 1
ATOM 785 C C . THR A 1 100 ? -14.918 5.272 27.876 1.00 69.88 100 THR A C 1
ATOM 787 O O . THR A 1 100 ? -15.630 4.931 26.940 1.00 69.88 100 THR A O 1
ATOM 790 N N . GLY A 1 101 ? -15.431 5.731 29.023 1.00 66.94 101 GLY A N 1
ATOM 791 C CA . GLY A 1 101 ? -16.872 5.821 29.273 1.00 66.94 101 GLY A CA 1
ATOM 792 C C . GLY A 1 101 ? -17.560 4.458 29.425 1.00 66.94 101 GLY A C 1
ATOM 793 O O . GLY A 1 101 ? -18.745 4.346 29.126 1.00 66.94 101 GLY A O 1
ATOM 794 N N . GLY A 1 102 ? -16.826 3.424 29.860 1.00 65.50 102 GLY A N 1
ATOM 795 C CA . GLY A 1 102 ? -17.391 2.115 30.221 1.00 65.50 102 GLY A CA 1
ATOM 796 C C . GLY A 1 102 ? -17.539 1.085 29.094 1.00 65.50 102 GLY A C 1
ATOM 797 O O . GLY A 1 102 ? -18.209 0.076 29.291 1.00 65.50 102 GLY A O 1
ATOM 798 N N . TRP A 1 103 ? -16.911 1.289 27.932 1.00 62.06 103 TRP A N 1
ATOM 799 C CA . TRP A 1 103 ? -16.988 0.351 26.795 1.00 62.06 103 TRP A CA 1
ATOM 800 C C . TRP A 1 103 ? -15.922 -0.760 26.825 1.00 62.06 103 TRP A C 1
ATOM 802 O O . TRP A 1 103 ? -15.873 -1.597 25.925 1.00 62.06 103 TRP A O 1
ATOM 812 N N . VAL A 1 104 ? -15.059 -0.777 27.845 1.00 66.81 104 VAL A N 1
ATOM 813 C CA . VAL A 1 104 ? -13.998 -1.780 28.012 1.00 66.81 104 VAL A CA 1
ATOM 814 C C . VAL A 1 104 ? -14.494 -2.910 28.911 1.00 66.81 104 VAL A C 1
ATOM 816 O O . VAL A 1 104 ? -14.806 -2.695 30.081 1.00 66.81 104 VAL A O 1
ATOM 819 N N . VAL A 1 105 ? -14.538 -4.124 28.363 1.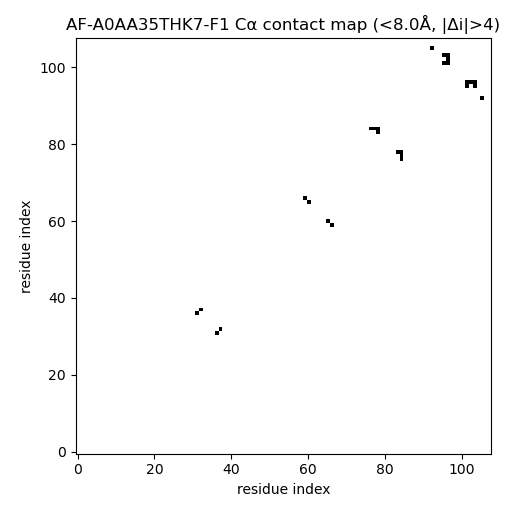00 68.50 105 VAL A N 1
ATOM 820 C CA . VAL A 1 105 ? -14.899 -5.349 29.086 1.00 68.50 105 VAL A CA 1
ATOM 821 C C . VAL A 1 105 ? -13.648 -6.203 29.249 1.00 68.50 105 VAL A C 1
ATOM 823 O O . VAL A 1 105 ? -13.003 -6.564 28.267 1.00 68.50 105 VAL A O 1
ATOM 826 N N . PHE A 1 106 ? -13.315 -6.529 30.495 1.00 66.62 106 PHE A N 1
ATOM 827 C CA . PHE A 1 106 ? -12.252 -7.476 30.812 1.00 66.62 106 PHE A CA 1
ATOM 828 C C . PHE A 1 106 ? -12.835 -8.890 30.776 1.00 66.62 106 PHE A C 1
ATOM 830 O O . PHE A 1 106 ? -13.810 -9.179 31.468 1.00 66.62 106 PHE A O 1
ATOM 837 N N . LEU A 1 107 ? -12.259 -9.758 29.946 1.00 63.22 107 LEU A N 1
ATOM 838 C CA . LEU A 1 107 ? -12.565 -11.188 29.937 1.00 63.22 107 LEU A CA 1
ATOM 839 C C . LEU A 1 107 ? -11.646 -11.855 30.971 1.00 63.22 107 LEU A C 1
ATOM 841 O O . LEU A 1 107 ? -10.427 -11.718 30.857 1.00 63.22 107 LEU A O 1
ATOM 845 N N . GLN A 1 108 ? -12.232 -12.482 31.997 1.00 57.56 108 GLN A N 1
ATOM 846 C CA . GLN A 1 108 ? -11.510 -13.234 33.035 1.00 57.56 108 GLN A CA 1
ATOM 847 C C . GLN A 1 108 ? -11.163 -14.650 32.579 1.00 57.56 108 GLN A C 1
ATOM 849 O O . GLN A 1 108 ? -11.972 -15.237 31.823 1.00 57.56 108 GLN A O 1
#

Organism: Geodia barretti (NCBI:txid519541)

Mean predicted aligned error: 18.15 Å

Foldseek 3Di:
DVVVVVVVVVVVVVVVVVVVVVVVVVVVVVVCCCVCVVVVVVVVPPPPPPPPPVVVVVVCVVPPDNPPPDDDDDDDDDDPDPVVVVVVVVVVVVVCCVVVVNSDDDDD

Secondary structure (DSSP, 8-state):
-HHHHHHHHHHHHHHHHHHHHHHHHHHHHHHHHHHHHHHHHHHHSS-------HHHHHHHHHSSS--------------S-HHHHHHHHHHHHHHHHHHHTS------

Radius of gyration: 38.44 Å; Cα contacts (8 Å, |Δi|>4): 14; chains: 1; bounding box: 77×29×102 Å

pLDDT: mean 72.88, std 10.69, range [51.5, 93.94]

InterPro domains:
  IPR019540 Phosphatidylinositol-glycan biosynthesis class S protein [PF10510] (29-99)
  IPR019540 Phosphatidylinositol-glycan biosynthesis class S protein [PTHR21072] (18-95)

Solvent-accessible surface area (backbone atoms only — not comparable to full-atom values): 6787 Å² total; per-residue (Å²): 112,72,67,61,55,53,51,52,53,53,52,53,55,50,54,50,52,52,53,52,54,54,52,52,53,57,49,50,55,51,50,50,48,50,68,49,44,52,58,49,50,52,62,72,65,51,78,78,71,69,82,70,66,55,71,59,52,53,57,52,65,70,43,98,53,81,80,80,80,80,77,88,79,91,81,85,82,89,62,96,46,73,72,58,47,54,56,48,52,54,49,51,51,51,53,49,30,68,76,60,75,60,78,74,80,85,86,129